Protein AF-A0A075CAA3-F1 (afdb_monomer)

Foldseek 3Di:
DDDDPDDDDPVRVVVVVVVVVVVVVVVVVVVVVLVVVVVVVPDPVSDPPPPPPPPPPPPPPCVVVPDDPDPPPPPDDD

InterPro domains:
  IPR002677 Large ribosomal subunit protein bL32 [MF_00340] (1-52)
  IPR044958 Large ribosomal subunit protein bL32, plant/cyanobacteria [PTHR36083] (1-53)

Radius of gyration: 27.89 Å; Cα contacts (8 Å, |Δi|>4): 7; chains: 1; bounding box: 48×57×56 Å

Sequence (78 aa):
MAVPKKRISSSKKRIRKNIWKGQGSGAALKAFSVAKSLSTGNSKSLQLEKNMKNKQKKPFSTSFIKRPPPFFKAKGKE

Mean predicted aligned error: 16.13 Å

Organism: NCBI:txid337410

pLDDT: mean 76.55, std 16.32, range [46.25, 97.56]

Solvent-accessible surface area (backbone atoms only — not comparable to full-atom values): 5391 Å² total; per-residue (Å²): 132,92,73,79,92,65,85,77,53,72,66,66,52,49,54,59,51,48,57,63,57,52,60,52,53,63,52,49,54,54,50,49,56,50,51,55,50,53,72,68,71,75,50,85,89,66,65,74,78,81,73,82,67,83,68,74,77,72,74,79,75,65,76,75,76,74,57,75,76,81,77,79,76,77,89,74,86,133

Secondary structure (DSSP, 8-state):
-PPPSSPPPHHHHHHHHHHHHHHHHHHHHHHHHHHHHHHTS--GGG---------------GGGTSS-----------

Structure (mmCIF, N/CA/C/O backbone):
data_AF-A0A075CAA3-F1
#
_entry.id   AF-A0A075CAA3-F1
#
loop_
_atom_site.group_PDB
_atom_site.id
_atom_site.type_symbol
_atom_site.label_atom_id
_atom_site.label_alt_id
_atom_site.label_comp_id
_atom_site.label_asym_id
_atom_site.label_entity_id
_atom_site.label_seq_id
_atom_site.pdbx_PDB_ins_code
_atom_site.Cartn_x
_atom_site.Cartn_y
_atom_site.Cartn_z
_atom_site.occupancy
_atom_site.B_iso_or_equiv
_atom_site.auth_seq_id
_atom_site.auth_comp_id
_atom_site.auth_asym_id
_atom_site.auth_atom_id
_atom_site.pdbx_PDB_model_num
ATOM 1 N N . MET A 1 1 ? -4.492 -2.064 -30.887 1.00 86.62 1 MET A N 1
ATOM 2 C CA . MET A 1 1 ? -3.924 -2.061 -29.516 1.00 86.62 1 MET A CA 1
ATOM 3 C C . MET A 1 1 ? -2.411 -2.114 -29.607 1.00 86.62 1 MET A C 1
ATOM 5 O O . MET A 1 1 ? -1.898 -2.856 -30.436 1.00 86.62 1 MET A O 1
ATOM 9 N N . ALA A 1 2 ? -1.699 -1.333 -28.795 1.00 91.75 2 ALA A N 1
ATOM 10 C CA . ALA A 1 2 ? -0.240 -1.345 -28.808 1.00 91.75 2 ALA A CA 1
ATOM 11 C C . ALA A 1 2 ? 0.295 -2.618 -28.131 1.00 91.75 2 ALA A C 1
ATOM 13 O O . ALA A 1 2 ? -0.028 -2.896 -26.975 1.00 91.75 2 ALA A O 1
ATOM 14 N N . VAL A 1 3 ? 1.113 -3.386 -28.854 1.00 96.12 3 VAL A N 1
ATOM 15 C CA . VAL A 1 3 ? 1.729 -4.622 -28.354 1.00 96.12 3 VAL A CA 1
ATOM 16 C C . VAL A 1 3 ? 3.145 -4.314 -27.859 1.00 96.12 3 VAL A C 1
ATOM 18 O O . VAL A 1 3 ? 3.922 -3.678 -28.577 1.00 96.12 3 VAL A O 1
ATOM 21 N N . PRO A 1 4 ? 3.526 -4.748 -26.645 1.00 94.81 4 PRO A N 1
ATOM 22 C CA . PRO A 1 4 ? 4.869 -4.520 -26.135 1.00 94.81 4 PRO A CA 1
ATOM 23 C C . PRO A 1 4 ? 5.904 -5.277 -26.973 1.00 94.81 4 PRO A C 1
ATOM 25 O O . PRO A 1 4 ? 5.876 -6.500 -27.073 1.00 94.81 4 PRO A O 1
ATOM 28 N N . LYS A 1 5 ? 6.872 -4.545 -27.531 1.00 96.44 5 LYS A N 1
ATOM 29 C CA . LYS A 1 5 ? 7.919 -5.112 -28.397 1.00 96.44 5 LYS A CA 1
ATOM 30 C C . LYS A 1 5 ? 8.888 -6.043 -27.658 1.00 96.44 5 LYS A C 1
ATOM 32 O O . LYS A 1 5 ? 9.481 -6.927 -28.270 1.00 96.44 5 LYS A O 1
ATOM 37 N N . LYS A 1 6 ? 9.093 -5.820 -26.355 1.00 96.69 6 LYS A N 1
ATOM 38 C CA . LYS A 1 6 ? 10.025 -6.567 -25.496 1.00 96.69 6 LYS A CA 1
ATOM 39 C C . LYS A 1 6 ? 9.430 -6.771 -24.104 1.00 96.69 6 LYS A C 1
ATOM 41 O O . LYS A 1 6 ? 8.611 -5.977 -23.640 1.00 96.69 6 LYS A O 1
ATOM 46 N N . ARG A 1 7 ? 9.888 -7.819 -23.411 1.00 94.25 7 ARG A N 1
ATOM 47 C CA . ARG A 1 7 ? 9.522 -8.067 -22.009 1.00 94.25 7 ARG A CA 1
ATOM 48 C C . ARG A 1 7 ? 10.162 -7.034 -21.083 1.00 94.25 7 ARG A C 1
ATOM 50 O O . ARG A 1 7 ? 11.297 -6.613 -21.277 1.00 94.25 7 ARG A O 1
ATOM 57 N N . ILE A 1 8 ? 9.445 -6.673 -20.028 1.00 96.06 8 ILE A N 1
ATOM 58 C CA . ILE A 1 8 ? 9.956 -5.787 -18.979 1.00 96.06 8 ILE A CA 1
ATOM 59 C C . ILE A 1 8 ? 10.959 -6.568 -18.116 1.00 96.06 8 ILE A C 1
ATOM 61 O O . ILE A 1 8 ? 10.695 -7.714 -17.741 1.00 96.06 8 ILE A O 1
ATOM 65 N N . SER A 1 9 ? 12.091 -5.943 -17.781 1.00 97.56 9 SER A N 1
ATOM 66 C CA . SER A 1 9 ? 13.091 -6.528 -16.881 1.00 97.56 9 SER A CA 1
ATOM 67 C C . SER A 1 9 ? 12.518 -6.789 -15.481 1.00 97.56 9 SER A C 1
ATOM 69 O O . SER A 1 9 ? 11.552 -6.154 -15.041 1.00 97.56 9 SER A O 1
ATOM 71 N N . SER A 1 10 ? 13.118 -7.730 -14.750 1.00 97.06 10 SER A N 1
ATOM 72 C CA . SER A 1 10 ? 12.687 -8.096 -13.393 1.00 9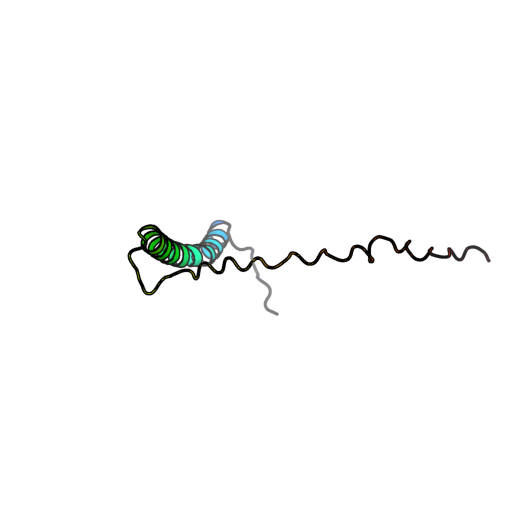7.06 10 SER A CA 1
ATOM 73 C C . SER A 1 10 ? 12.703 -6.897 -12.437 1.00 97.06 10 SER A C 1
ATOM 75 O O . SER A 1 10 ? 11.722 -6.675 -11.726 1.00 97.06 10 SER A O 1
ATOM 77 N N . SER A 1 11 ? 13.764 -6.084 -12.480 1.00 97.44 11 SER A N 1
ATOM 78 C CA . SER A 1 11 ? 13.898 -4.857 -11.683 1.00 97.44 11 SER A CA 1
ATOM 79 C C . SER A 1 11 ? 12.761 -3.869 -11.970 1.00 97.44 11 SER A C 1
ATOM 81 O O . SER A 1 11 ? 12.018 -3.483 -11.065 1.00 97.44 11 SER A O 1
ATOM 83 N N . LYS A 1 12 ? 12.508 -3.558 -13.248 1.00 96.38 12 LYS A N 1
ATOM 84 C CA . LYS A 1 12 ? 11.467 -2.596 -13.641 1.00 96.38 12 LYS A CA 1
ATOM 85 C C . LYS A 1 12 ? 10.054 -3.087 -13.302 1.00 96.38 12 LYS A C 1
ATOM 87 O O . LYS A 1 12 ? 9.192 -2.288 -12.937 1.00 96.38 12 LYS A O 1
ATOM 92 N N . LYS A 1 13 ? 9.816 -4.405 -13.344 1.00 96.44 13 LYS A N 1
ATOM 93 C CA . LYS A 1 13 ? 8.569 -5.017 -12.851 1.00 96.44 13 LYS A CA 1
ATOM 94 C C . LYS A 1 13 ? 8.415 -4.854 -11.329 1.00 96.44 13 LYS A C 1
ATOM 96 O O . LYS A 1 13 ? 7.313 -4.547 -10.877 1.00 96.44 13 LYS A O 1
ATOM 101 N N . ARG A 1 14 ? 9.482 -5.047 -10.541 1.00 97.19 14 ARG A N 1
ATOM 102 C CA . ARG A 1 14 ? 9.456 -4.901 -9.071 1.00 97.19 14 ARG A CA 1
ATOM 103 C C . ARG A 1 14 ? 9.195 -3.455 -8.640 1.00 97.19 14 ARG A C 1
ATOM 105 O O . ARG A 1 14 ? 8.323 -3.249 -7.806 1.00 97.19 14 ARG A O 1
ATOM 112 N N . ILE A 1 15 ? 9.847 -2.471 -9.264 1.00 97.00 15 ILE A N 1
ATOM 113 C CA . ILE A 1 15 ? 9.647 -1.039 -8.961 1.00 97.00 15 ILE A CA 1
ATOM 114 C C . ILE A 1 15 ? 8.173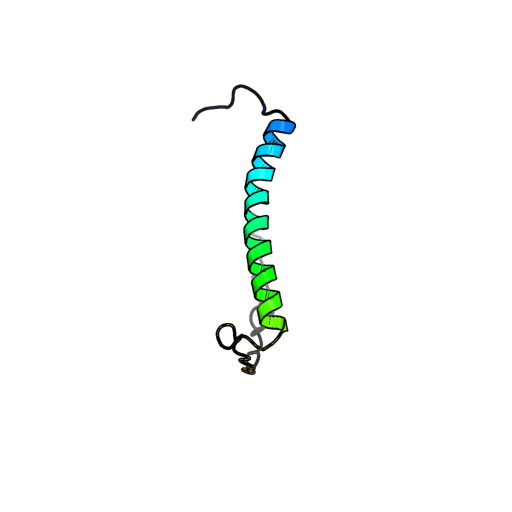 -0.638 -9.120 1.00 97.00 15 ILE A C 1
ATOM 116 O O . ILE A 1 15 ? 7.592 -0.052 -8.211 1.00 97.00 15 ILE A O 1
ATOM 120 N N . ARG A 1 16 ? 7.524 -1.038 -10.223 1.00 95.94 16 ARG A N 1
ATOM 121 C CA . ARG A 1 16 ? 6.091 -0.762 -10.448 1.00 95.94 16 ARG A CA 1
ATOM 122 C C . ARG A 1 16 ? 5.195 -1.356 -9.357 1.00 95.94 16 ARG A C 1
ATOM 124 O O . ARG A 1 16 ? 4.274 -0.693 -8.894 1.00 95.94 16 ARG A O 1
ATOM 131 N N . LYS A 1 17 ? 5.478 -2.589 -8.917 1.00 95.44 17 LYS A N 1
ATOM 132 C CA . LYS A 1 17 ? 4.744 -3.220 -7.807 1.00 95.44 17 LYS A CA 1
ATOM 133 C C . LYS A 1 17 ? 5.008 -2.521 -6.473 1.00 95.44 17 LYS A C 1
ATOM 135 O O . LYS A 1 17 ? 4.087 -2.403 -5.676 1.00 95.44 17 LYS A O 1
ATOM 140 N N . ASN A 1 18 ? 6.236 -2.068 -6.230 1.00 94.50 18 ASN A N 1
ATOM 141 C CA . ASN A 1 18 ? 6.594 -1.370 -4.998 1.00 94.50 18 ASN A CA 1
ATOM 142 C C . ASN A 1 18 ? 5.923 -0.000 -4.896 1.00 94.50 18 ASN A C 1
ATOM 144 O O . ASN A 1 18 ? 5.510 0.356 -3.804 1.00 94.50 18 ASN A O 1
ATOM 148 N N . ILE A 1 19 ? 5.732 0.719 -6.008 1.00 94.19 19 ILE A N 1
ATOM 149 C CA . ILE A 1 19 ? 4.948 1.965 -6.016 1.00 94.19 19 ILE A CA 1
ATOM 150 C C . ILE A 1 19 ? 3.507 1.692 -5.564 1.00 94.19 19 ILE A C 1
ATOM 152 O O . ILE A 1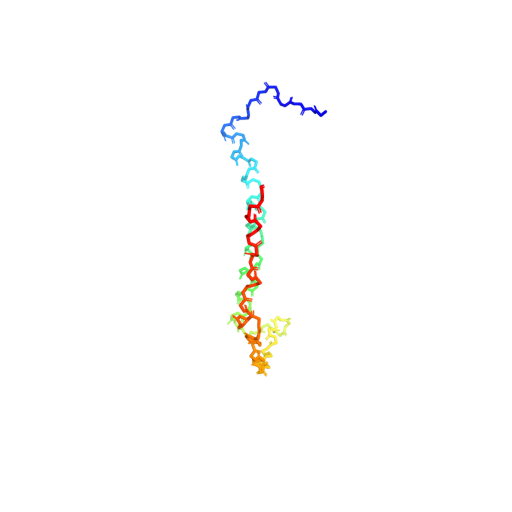 19 ? 3.010 2.371 -4.673 1.00 94.19 19 ILE A O 1
ATOM 156 N N . TRP A 1 20 ? 2.861 0.656 -6.110 1.00 92.50 20 TRP A N 1
ATOM 157 C CA . TRP A 1 20 ? 1.501 0.281 -5.704 1.00 92.50 20 TRP A CA 1
ATOM 158 C C . TRP A 1 20 ? 1.432 -0.160 -4.231 1.00 92.50 20 TRP A C 1
ATOM 160 O O . TRP A 1 20 ? 0.577 0.297 -3.482 1.00 92.50 20 TRP A O 1
ATOM 170 N N . LYS A 1 21 ? 2.383 -0.985 -3.773 1.00 88.88 21 LYS A N 1
ATOM 171 C CA . LYS A 1 21 ? 2.470 -1.416 -2.364 1.00 88.88 21 LYS A CA 1
ATOM 172 C C . LYS A 1 21 ? 2.807 -0.272 -1.401 1.00 88.88 21 LYS A C 1
ATOM 174 O O . LYS A 1 21 ? 2.340 -0.274 -0.267 1.00 88.88 21 LYS A O 1
ATOM 179 N N . GLY A 1 22 ? 3.601 0.700 -1.847 1.00 91.56 22 GLY A N 1
ATOM 180 C CA . GLY A 1 22 ? 4.016 1.864 -1.066 1.00 91.56 22 GLY A CA 1
ATOM 181 C C . GLY A 1 22 ? 2.856 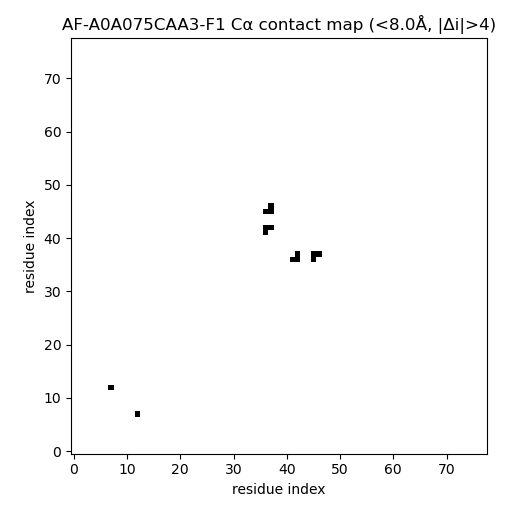2.790 -0.708 1.00 91.56 22 GLY A C 1
ATOM 182 O O . GLY A 1 22 ? 2.925 3.485 0.294 1.00 91.56 22 GLY A O 1
ATOM 183 N N . GLN A 1 23 ? 1.746 2.751 -1.446 1.00 88.94 23 GLN A N 1
ATOM 184 C CA . GLN A 1 23 ? 0.546 3.514 -1.088 1.00 88.94 23 GLN A CA 1
ATOM 185 C C . GLN A 1 23 ? -0.084 3.026 0.231 1.00 88.94 23 GLN A C 1
ATOM 187 O O . GLN A 1 23 ? -0.674 3.818 0.965 1.00 88.94 23 GLN A O 1
ATOM 192 N N . GLY A 1 24 ? 0.091 1.746 0.581 1.00 88.62 24 GLY A N 1
ATOM 193 C CA . GLY A 1 24 ? -0.426 1.176 1.828 1.00 88.62 24 GLY A CA 1
ATOM 194 C C . GLY A 1 24 ? 0.315 1.641 3.084 1.00 88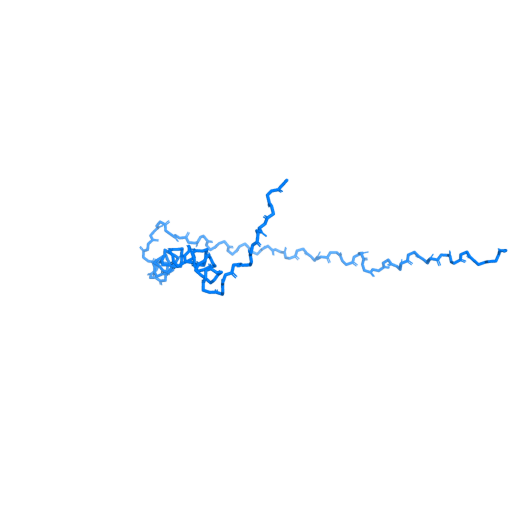.62 24 GLY A C 1
ATOM 195 O O . GLY A 1 24 ? -0.284 1.693 4.156 1.00 88.62 24 GLY A O 1
ATOM 196 N N . SER A 1 25 ? 1.591 2.031 2.978 1.00 86.56 25 SER A N 1
ATOM 197 C CA . SER A 1 25 ? 2.377 2.444 4.151 1.00 86.56 25 SER A CA 1
ATOM 198 C C . SER A 1 25 ? 1.858 3.749 4.762 1.00 86.56 25 SER A C 1
ATOM 200 O O . SER A 1 25 ? 1.744 3.855 5.982 1.00 86.56 25 SER A O 1
ATOM 202 N N . GLY A 1 26 ? 1.448 4.715 3.934 1.00 87.94 26 GLY A N 1
ATOM 203 C CA . GLY A 1 26 ? 0.844 5.963 4.408 1.00 87.94 26 GLY A CA 1
ATOM 204 C C . GLY A 1 26 ? -0.499 5.744 5.112 1.00 87.94 26 GLY A C 1
ATOM 205 O O . GLY A 1 26 ? -0.791 6.402 6.111 1.00 87.94 26 GLY A O 1
ATOM 206 N N . ALA A 1 27 ? -1.302 4.789 4.634 1.00 89.56 27 ALA A N 1
ATOM 207 C CA . ALA A 1 27 ? -2.542 4.391 5.297 1.00 89.56 27 ALA A CA 1
ATOM 208 C C . ALA A 1 27 ? -2.269 3.682 6.634 1.00 89.56 27 ALA A C 1
ATOM 210 O O . ALA A 1 27 ? -2.942 3.969 7.623 1.00 89.56 27 ALA A O 1
ATOM 211 N N . ALA A 1 28 ? -1.248 2.821 6.690 1.00 90.12 28 ALA A N 1
ATOM 212 C CA . ALA A 1 28 ? -0.857 2.117 7.909 1.00 90.12 28 ALA A CA 1
ATOM 213 C C . ALA A 1 28 ? -0.398 3.078 9.020 1.00 90.12 28 ALA A C 1
ATOM 215 O O . ALA A 1 28 ? -0.816 2.925 10.165 1.00 90.12 28 ALA A O 1
ATOM 216 N N . LEU A 1 29 ? 0.396 4.104 8.689 1.00 90.62 29 LEU A N 1
ATOM 217 C CA . LEU A 1 29 ? 0.834 5.113 9.664 1.00 90.62 29 LEU A CA 1
ATOM 218 C C . LEU A 1 29 ? -0.346 5.903 10.247 1.00 90.62 29 LEU A C 1
ATOM 220 O O . LEU A 1 29 ? -0.433 6.089 11.462 1.00 90.62 29 LEU A O 1
ATOM 224 N N . LYS A 1 30 ? -1.289 6.318 9.392 1.00 89.81 30 LYS A N 1
ATOM 225 C CA . LYS A 1 30 ? -2.516 7.004 9.825 1.00 89.81 30 LYS A CA 1
ATOM 226 C C . LYS A 1 30 ? -3.374 6.098 10.712 1.00 89.81 30 LYS A C 1
ATOM 228 O O . LYS A 1 30 ? -3.797 6.523 11.782 1.00 89.81 30 LYS A O 1
ATOM 233 N N . ALA A 1 31 ? -3.573 4.842 10.315 1.00 91.12 31 ALA A N 1
ATOM 234 C CA . ALA A 1 31 ? -4.331 3.865 11.094 1.00 91.12 31 ALA A CA 1
ATOM 235 C C . ALA A 1 31 ? -3.685 3.572 12.459 1.00 91.12 31 ALA A C 1
ATOM 237 O O . ALA A 1 31 ? -4.389 3.485 13.462 1.00 91.12 31 ALA A O 1
ATOM 238 N N . PHE A 1 32 ? -2.354 3.474 12.520 1.00 90.25 32 PHE A N 1
ATOM 239 C CA . PHE A 1 32 ? -1.620 3.270 13.769 1.00 90.25 32 PHE A CA 1
ATOM 240 C C . PHE A 1 32 ? -1.776 4.455 14.731 1.00 90.25 32 PHE A C 1
ATOM 242 O O . PHE A 1 32 ? -2.054 4.253 15.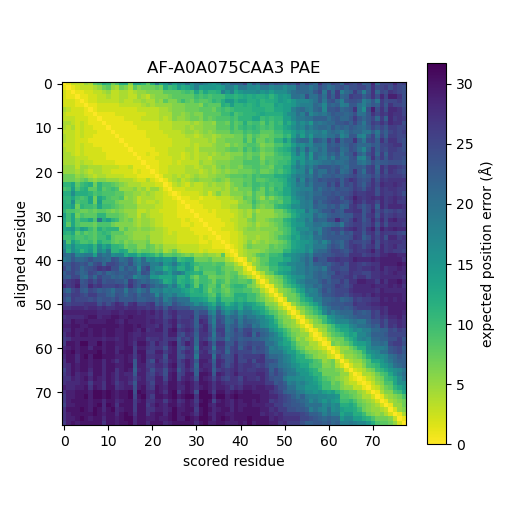914 1.00 90.25 32 PHE A O 1
ATOM 249 N N . SER A 1 33 ? -1.654 5.688 14.226 1.00 89.56 33 SER A N 1
ATOM 250 C CA . SER A 1 33 ? -1.8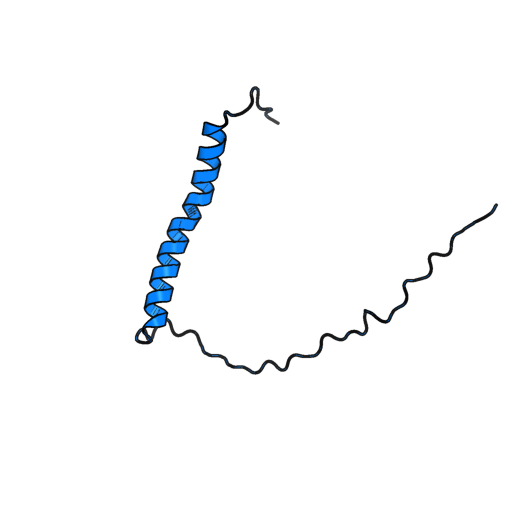85 6.905 15.016 1.00 89.56 33 SER A CA 1
ATOM 251 C C . SER A 1 33 ? -3.304 6.938 15.601 1.00 89.56 33 SER A C 1
ATOM 253 O O . SER A 1 33 ? -3.478 7.178 16.798 1.00 89.56 33 SER A O 1
ATOM 255 N N . VAL A 1 34 ? -4.308 6.591 14.790 1.00 87.38 34 VAL A N 1
ATOM 256 C CA . VAL A 1 34 ? -5.700 6.470 15.242 1.00 87.38 34 VAL A CA 1
ATOM 257 C C . VAL A 1 34 ? -5.841 5.383 16.311 1.00 87.38 34 VAL A C 1
ATOM 259 O O . VAL A 1 34 ? -6.393 5.651 17.374 1.00 87.38 34 VAL A O 1
ATOM 262 N N . ALA A 1 35 ? -5.292 4.185 16.096 1.00 88.94 35 ALA A N 1
ATOM 263 C CA . ALA A 1 35 ? -5.370 3.081 17.055 1.00 88.94 35 ALA A CA 1
ATOM 264 C C . ALA A 1 35 ? -4.753 3.434 18.418 1.00 88.94 35 ALA A C 1
ATOM 266 O O . ALA A 1 35 ? -5.318 3.107 19.462 1.00 88.94 35 ALA A O 1
ATOM 267 N N . LYS A 1 36 ? -3.622 4.148 18.424 1.00 87.81 36 LYS A N 1
ATOM 268 C CA . LYS A 1 36 ? -3.009 4.660 19.656 1.00 87.81 36 LYS A CA 1
ATOM 269 C C . LYS A 1 36 ? -3.920 5.645 20.386 1.00 87.81 36 LYS A C 1
ATOM 271 O O . LYS A 1 36 ? -4.069 5.519 21.596 1.00 87.81 36 LYS A O 1
ATOM 276 N N . SER A 1 37 ? -4.544 6.573 19.660 1.00 85.19 37 SER A N 1
ATOM 277 C CA . SER A 1 37 ? -5.490 7.543 20.231 1.00 85.19 37 SER A CA 1
ATOM 278 C C . SER A 1 37 ? -6.750 6.879 20.799 1.00 85.19 37 SER A C 1
ATOM 280 O O . SER A 1 37 ? -7.268 7.313 21.826 1.00 85.19 37 SER A O 1
ATOM 282 N N . LEU A 1 38 ? -7.217 5.800 20.165 1.00 83.75 38 LEU A N 1
ATOM 283 C CA . LEU A 1 38 ? -8.325 4.982 20.662 1.00 83.75 38 LEU A CA 1
ATOM 284 C C . LEU A 1 38 ? -7.948 4.208 21.934 1.00 83.75 38 LEU A C 1
ATOM 286 O O . LEU A 1 38 ? -8.755 4.109 22.856 1.00 83.75 38 LEU A O 1
ATOM 290 N N . SER A 1 39 ? -6.725 3.672 22.002 1.00 80.06 39 SER A N 1
ATOM 291 C CA . SER A 1 39 ? -6.261 2.850 23.127 1.00 80.06 39 SER A CA 1
ATOM 292 C C . SER A 1 39 ? -6.175 3.613 24.448 1.00 80.06 39 SER A C 1
ATOM 294 O O . SER A 1 39 ? -6.318 2.998 25.501 1.00 80.06 39 SER A O 1
ATOM 296 N N . THR A 1 40 ? -5.907 4.918 24.418 1.00 80.00 40 THR A N 1
ATOM 297 C CA . THR A 1 40 ? -5.795 5.743 25.628 1.00 80.00 40 THR A CA 1
ATOM 298 C C . THR A 1 40 ? -7.142 6.192 26.187 1.00 80.00 40 THR A C 1
ATOM 300 O O . THR A 1 40 ? -7.163 6.721 27.288 1.00 80.00 40 THR A O 1
ATOM 303 N N . GLY A 1 41 ? -8.260 6.012 25.471 1.00 69.06 41 GLY A N 1
ATOM 304 C CA . GLY A 1 41 ? -9.611 6.310 25.977 1.00 69.06 41 GLY A CA 1
ATOM 305 C C . GLY A 1 41 ? -9.918 7.792 26.253 1.00 69.06 41 GLY A C 1
ATOM 306 O O . GLY A 1 41 ? -11.037 8.121 26.637 1.00 69.06 41 GLY A O 1
ATOM 307 N N . ASN A 1 42 ? -8.956 8.690 26.026 1.00 70.12 42 ASN A N 1
ATOM 308 C CA . ASN A 1 42 ? -9.037 10.105 26.401 1.00 70.12 42 ASN A CA 1
ATOM 309 C C . ASN A 1 42 ? -9.572 11.009 25.272 1.00 70.12 42 ASN A C 1
ATOM 311 O O . ASN A 1 42 ? -9.875 12.181 25.504 1.00 70.12 42 ASN A O 1
ATOM 315 N N . SER A 1 43 ? -9.689 10.500 24.041 1.00 68.75 43 SER A N 1
ATOM 316 C CA . SER A 1 43 ? -10.15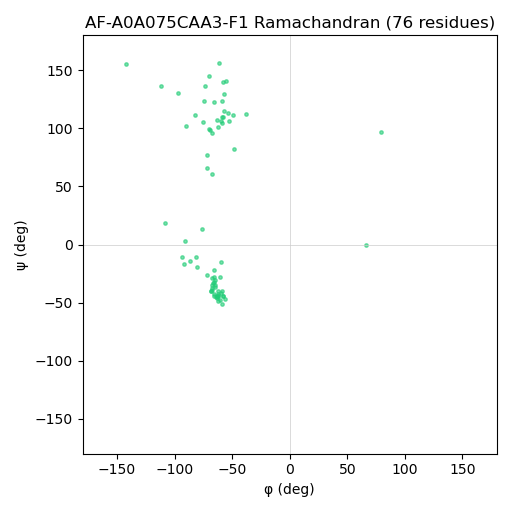1 11.264 22.877 1.00 68.75 43 SER A CA 1
ATOM 317 C C . SER A 1 43 ? -11.678 11.181 22.721 1.00 68.75 43 SER A C 1
ATOM 319 O O . SER A 1 43 ? -12.234 10.204 22.226 1.00 68.75 43 SER A O 1
ATOM 321 N N . LYS A 1 44 ? -12.383 12.248 23.129 1.00 64.44 44 LYS A N 1
ATOM 322 C CA . LYS A 1 44 ? -13.859 12.350 23.061 1.00 64.44 44 LYS A CA 1
ATOM 323 C C . LYS A 1 44 ? -14.423 12.250 21.632 1.00 64.44 44 LYS A C 1
ATOM 325 O O . LYS A 1 44 ? -15.548 11.805 21.459 1.00 64.44 44 LYS A O 1
ATOM 330 N N . SER A 1 45 ? -13.656 12.647 20.615 1.00 70.12 45 SER A N 1
ATOM 331 C CA . SER A 1 45 ? -14.093 12.694 19.210 1.00 70.12 45 SER A CA 1
ATOM 332 C C . SER A 1 45 ? -13.928 11.382 18.437 1.00 70.12 45 SER A C 1
ATOM 334 O O . SER A 1 45 ? -14.491 11.249 17.355 1.00 70.12 45 SER A O 1
ATOM 336 N N . LEU A 1 46 ? -13.164 10.417 18.959 1.00 65.88 46 LEU A N 1
ATOM 337 C CA . LEU A 1 46 ? -12.875 9.146 18.282 1.00 65.88 46 LEU A CA 1
ATOM 338 C C . LEU A 1 46 ? -13.591 7.961 18.938 1.00 65.88 46 LEU A C 1
ATOM 340 O O . LEU A 1 46 ? -13.210 6.815 18.730 1.00 65.88 46 LEU A O 1
ATOM 344 N N . GLN A 1 47 ? -14.634 8.210 19.730 1.00 64.31 47 GLN A N 1
ATOM 345 C CA . GLN A 1 47 ? -15.394 7.145 20.374 1.00 64.31 47 GLN A CA 1
ATOM 346 C C . GLN A 1 47 ? -15.965 6.177 19.329 1.00 64.31 47 GLN A C 1
ATOM 348 O O . GLN A 1 47 ? -16.895 6.495 18.592 1.00 64.31 47 GLN A O 1
ATOM 353 N N . LEU A 1 48 ? -15.414 4.959 19.294 1.00 64.56 48 LEU A N 1
ATOM 354 C CA . LEU A 1 48 ? -16.088 3.818 18.694 1.00 64.56 48 LEU A CA 1
ATOM 355 C C . LEU A 1 48 ? -17.345 3.584 19.525 1.00 64.56 48 LEU A C 1
ATOM 357 O O . LEU A 1 48 ? -17.260 3.159 20.679 1.00 64.56 48 LEU A O 1
ATOM 361 N N . GLU A 1 49 ? -18.498 3.916 18.956 1.00 63.75 49 GLU A N 1
ATOM 362 C CA . GLU A 1 49 ? -19.796 3.643 19.553 1.00 63.75 49 GLU A CA 1
ATOM 363 C C . GLU A 1 49 ? -19.834 2.144 19.896 1.00 63.75 49 GLU A C 1
ATOM 365 O O . GLU A 1 49 ? -19.892 1.287 19.008 1.00 63.75 49 GLU A O 1
ATOM 370 N N . LYS A 1 50 ? -19.733 1.797 21.188 1.00 60.72 50 LYS A N 1
ATOM 371 C CA . LYS A 1 50 ? -19.898 0.422 21.677 1.00 60.72 50 LYS A CA 1
ATOM 372 C C . LYS A 1 50 ? -21.378 0.068 21.581 1.00 60.72 50 LYS A C 1
ATOM 374 O O . LYS A 1 50 ? -22.053 -0.139 22.583 1.00 60.72 50 LYS A O 1
ATOM 379 N N . ASN A 1 51 ? -21.897 -0.004 20.361 1.00 53.06 51 ASN A N 1
ATOM 380 C CA . ASN A 1 51 ? -23.196 -0.580 20.082 1.00 53.06 51 ASN A CA 1
ATOM 381 C C . ASN A 1 51 ? -23.068 -2.097 20.254 1.00 53.06 51 ASN A C 1
ATOM 383 O O . ASN A 1 51 ? -23.038 -2.860 19.288 1.00 53.06 51 ASN A O 1
ATOM 387 N N . MET A 1 52 ? -23.040 -2.548 21.509 1.00 54.28 52 MET A N 1
ATOM 388 C CA . MET A 1 52 ? -23.469 -3.892 21.878 1.00 54.28 52 MET A CA 1
ATOM 389 C C . MET A 1 52 ? -24.982 -4.005 21.655 1.00 54.28 52 MET A C 1
ATOM 391 O O . MET A 1 52 ? -25.764 -4.255 22.566 1.00 54.28 52 MET A O 1
ATOM 395 N N . LYS A 1 53 ? -25.426 -3.820 20.411 1.00 51.75 53 LYS A N 1
ATOM 396 C CA . LYS A 1 53 ? -26.725 -4.326 20.002 1.00 51.75 53 LYS A CA 1
ATOM 397 C C . LYS A 1 53 ? -26.501 -5.815 19.832 1.00 51.75 53 LYS A C 1
ATOM 399 O O . LYS A 1 53 ? -25.877 -6.236 18.858 1.00 51.75 53 LYS A O 1
ATOM 404 N N . ASN A 1 54 ? -26.995 -6.592 20.793 1.00 56.31 54 ASN A N 1
ATOM 405 C CA . ASN A 1 54 ? -27.414 -7.970 20.580 1.00 56.31 54 ASN A CA 1
ATOM 406 C C . ASN A 1 54 ? -28.305 -7.992 19.328 1.00 56.31 54 ASN A C 1
ATOM 408 O O . ASN A 1 54 ? -29.531 -7.941 19.408 1.00 56.31 54 ASN A O 1
ATOM 412 N N . LYS A 1 55 ? -27.698 -8.023 18.139 1.00 54.25 55 LYS A N 1
ATOM 413 C CA . LYS A 1 55 ? -28.379 -8.463 16.935 1.00 54.25 55 LYS A CA 1
ATOM 414 C C . LYS A 1 55 ? -28.590 -9.933 17.200 1.00 54.25 55 LYS A C 1
ATOM 416 O O . LYS A 1 55 ? -27.664 -10.724 17.034 1.00 54.25 55 LYS A O 1
ATOM 421 N N . GLN A 1 56 ? -29.782 -10.261 17.696 1.00 58.66 56 GLN A N 1
ATOM 422 C CA . GLN A 1 56 ? -30.305 -11.614 17.670 1.00 58.66 56 GLN A CA 1
ATOM 423 C C . GLN A 1 56 ? -29.876 -12.199 16.328 1.00 58.66 56 GLN A C 1
ATOM 425 O O . GLN A 1 56 ? -30.249 -11.675 15.272 1.00 58.66 56 GLN A O 1
ATOM 430 N N . LYS A 1 57 ? -28.983 -13.190 16.359 1.00 56.41 57 LYS A N 1
ATOM 431 C CA . LYS A 1 57 ? -28.599 -13.897 15.149 1.00 56.41 57 LYS A CA 1
ATOM 432 C C . LYS A 1 57 ? -29.886 -14.543 14.668 1.00 56.41 57 LYS A C 1
ATOM 434 O O . LYS A 1 57 ? -30.312 -15.538 15.244 1.00 56.41 57 LYS A O 1
ATOM 439 N N . LYS A 1 58 ? -30.547 -13.955 13.666 1.00 60.31 58 LYS A N 1
ATOM 440 C CA . LYS A 1 58 ? -31.599 -14.687 12.971 1.00 60.31 58 LYS A CA 1
ATOM 441 C C . LYS A 1 58 ? -30.910 -15.933 12.422 1.00 60.31 58 LYS A C 1
ATOM 443 O O . LYS A 1 58 ? -29.883 -15.776 11.752 1.00 60.31 58 LYS A O 1
ATOM 448 N N . PRO A 1 59 ? -31.377 -17.145 12.757 1.00 61.00 59 PRO A N 1
ATOM 449 C CA . PRO A 1 59 ? -30.773 -18.335 12.198 1.00 61.00 59 PRO A CA 1
ATOM 450 C C . PRO A 1 59 ? -30.864 -18.209 10.679 1.00 61.00 59 PRO A C 1
ATOM 452 O O . PRO A 1 59 ? -31.923 -17.881 10.139 1.00 61.00 59 PRO A O 1
ATOM 455 N N . PHE A 1 60 ? -29.739 -18.418 9.994 1.00 60.44 60 PHE A N 1
ATOM 456 C CA . PHE A 1 60 ? -29.770 -18.661 8.560 1.00 60.44 60 PHE A CA 1
ATOM 457 C C . PHE A 1 60 ? -30.748 -19.816 8.349 1.00 60.44 60 PHE A C 1
ATOM 459 O O . PHE A 1 60 ? -30.511 -20.922 8.830 1.00 60.44 60 PHE A O 1
ATOM 466 N N . SER A 1 61 ? -31.879 -19.544 7.698 1.00 60.31 61 SER A N 1
ATOM 467 C CA . SER A 1 61 ? -32.830 -20.586 7.336 1.00 60.31 61 SER A CA 1
ATOM 468 C C . SER A 1 61 ? -32.108 -21.593 6.446 1.00 60.31 61 SER A C 1
ATOM 470 O O . SER A 1 61 ? -31.780 -21.302 5.296 1.00 60.31 61 SER A O 1
ATOM 472 N N . THR A 1 62 ? -31.857 -22.790 6.970 1.00 63.31 62 THR A N 1
ATOM 473 C CA . THR A 1 62 ? -31.228 -23.905 6.246 1.00 63.31 62 THR A CA 1
ATOM 474 C C . THR A 1 62 ? -32.195 -24.599 5.279 1.00 63.31 62 THR A C 1
ATOM 476 O O . THR A 1 62 ? -31.879 -25.658 4.735 1.00 63.31 62 THR A O 1
ATOM 479 N N . SER A 1 63 ? -33.355 -23.996 4.988 1.00 58.72 63 SER A N 1
ATOM 480 C CA . SER A 1 63 ? -34.365 -24.522 4.058 1.00 58.72 63 SER A CA 1
ATOM 481 C C . SER A 1 63 ? -33.855 -24.715 2.622 1.00 58.72 63 SER A C 1
ATOM 483 O O . SER A 1 63 ? -34.493 -25.416 1.841 1.00 58.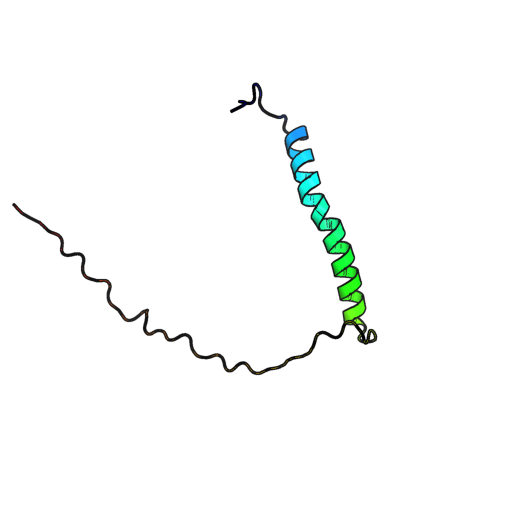72 63 SER A O 1
ATOM 485 N N . PHE A 1 64 ? -32.704 -24.132 2.272 1.00 59.69 64 PHE A N 1
ATOM 486 C CA . PHE A 1 64 ? -32.046 -24.330 0.977 1.00 59.69 64 PHE A CA 1
ATOM 487 C C . PHE A 1 64 ? -31.226 -25.625 0.871 1.00 59.69 64 PHE A C 1
ATOM 489 O O . PHE A 1 64 ? -30.983 -26.081 -0.239 1.00 59.69 64 PHE A O 1
ATOM 496 N N . ILE A 1 65 ? -30.839 -26.253 1.986 1.00 59.56 65 ILE A N 1
ATOM 497 C CA . ILE A 1 65 ? -29.942 -27.427 1.982 1.00 59.56 65 ILE A CA 1
ATOM 498 C C . ILE A 1 65 ? -30.732 -28.751 1.922 1.00 59.56 65 ILE A C 1
ATOM 500 O O . ILE A 1 65 ? -30.189 -29.783 1.549 1.00 59.56 65 ILE A O 1
ATOM 504 N N . LYS A 1 66 ? -32.040 -28.735 2.220 1.00 60.19 66 LYS A N 1
ATOM 505 C CA . LYS A 1 66 ? -32.908 -29.931 2.168 1.00 60.19 66 LYS A CA 1
ATOM 506 C C . LYS A 1 66 ? -33.606 -30.170 0.824 1.00 60.19 66 LYS A C 1
ATOM 508 O O . LYS A 1 66 ? -34.403 -31.098 0.730 1.00 60.19 66 LYS A O 1
ATOM 513 N N . ARG A 1 67 ? -33.359 -29.358 -0.209 1.00 60.88 67 ARG A N 1
ATOM 514 C CA . ARG A 1 67 ? -33.905 -29.646 -1.544 1.00 60.88 67 ARG A CA 1
ATOM 515 C C . ARG A 1 67 ? -32.987 -30.662 -2.227 1.00 60.88 67 ARG A C 1
ATOM 517 O O . ARG A 1 67 ? -31.851 -30.294 -2.522 1.00 60.88 67 ARG A O 1
ATOM 524 N N . PRO A 1 68 ? -33.425 -31.915 -2.461 1.00 70.00 68 PRO A N 1
ATOM 525 C CA . PRO A 1 68 ? -32.646 -32.823 -3.288 1.00 70.00 68 PRO A CA 1
ATOM 526 C C . PRO A 1 68 ? -32.459 -32.174 -4.669 1.00 70.00 68 PRO A C 1
ATOM 528 O O . PRO A 1 68 ? -33.390 -31.524 -5.161 1.00 70.00 68 PRO A O 1
ATOM 531 N N . PRO A 1 69 ? -31.267 -32.287 -5.280 1.00 71.25 69 PRO A N 1
ATOM 532 C CA . PRO A 1 69 ? -31.048 -31.757 -6.616 1.00 71.25 69 PRO A CA 1
ATOM 533 C C . PRO A 1 69 ? -32.094 -32.357 -7.566 1.00 71.25 69 PRO A C 1
ATOM 535 O O . PRO A 1 69 ? -32.422 -33.540 -7.428 1.00 71.25 69 PRO A O 1
ATOM 538 N N . PRO A 1 70 ? -32.649 -31.575 -8.510 1.00 67.69 70 PRO A N 1
ATOM 539 C CA . PRO A 1 70 ? -33.536 -32.129 -9.519 1.00 67.69 70 PRO A CA 1
ATOM 540 C C . PRO A 1 70 ? -32.761 -33.221 -10.252 1.00 67.69 70 PRO A C 1
ATOM 542 O O . PRO A 1 70 ? -31.735 -32.946 -10.873 1.00 67.69 70 PRO A O 1
ATOM 545 N N . PHE A 1 71 ? -33.219 -34.466 -10.103 1.00 67.38 71 PHE A N 1
ATOM 546 C CA . PHE A 1 71 ? -32.657 -35.621 -10.785 1.00 67.38 71 PHE A CA 1
ATOM 547 C C . PHE A 1 71 ? -32.533 -35.279 -12.271 1.00 67.38 71 PHE A C 1
ATOM 549 O O . PHE A 1 71 ? -33.539 -35.099 -12.960 1.00 67.38 71 PHE A O 1
ATOM 556 N N . PHE A 1 72 ? -31.295 -35.151 -12.752 1.00 63.06 72 PHE A N 1
ATOM 557 C CA . PHE A 1 72 ? -31.008 -35.051 -14.174 1.00 63.06 72 PHE A CA 1
ATOM 558 C C . PHE A 1 72 ? -31.556 -36.325 -14.813 1.00 63.06 72 PHE A C 1
ATOM 560 O O . PHE A 1 72 ? -31.008 -37.414 -14.642 1.00 63.06 72 PHE A O 1
ATOM 567 N N . LYS A 1 73 ? -32.691 -36.203 -15.500 1.00 60.47 73 LYS A N 1
ATOM 568 C CA . LYS A 1 73 ? -33.278 -37.296 -16.262 1.00 60.47 73 LYS A CA 1
ATOM 569 C C . LYS A 1 73 ? -32.345 -37.528 -17.447 1.00 60.47 73 LYS A C 1
ATOM 571 O O . LYS A 1 73 ? -32.365 -36.768 -18.411 1.00 60.47 73 LYS A O 1
ATOM 576 N N . ALA A 1 74 ? -31.470 -38.524 -17.333 1.00 58.28 74 ALA A N 1
ATOM 577 C CA . ALA A 1 74 ? -30.659 -38.986 -18.445 1.00 58.28 74 ALA A CA 1
ATOM 578 C C . ALA A 1 74 ? -31.615 -39.446 -19.554 1.00 58.28 74 ALA A C 1
ATOM 580 O O . ALA A 1 74 ? -32.277 -40.476 -19.426 1.00 58.28 74 ALA A O 1
ATOM 581 N N . LYS A 1 75 ? -31.733 -38.655 -20.624 1.00 52.56 75 LYS A N 1
ATOM 582 C CA . LYS A 1 75 ? -32.289 -39.144 -21.883 1.00 52.56 75 LYS A CA 1
ATOM 583 C C . LYS A 1 75 ? -31.265 -40.112 -22.462 1.00 52.56 75 LYS A C 1
ATOM 585 O O . LYS A 1 75 ? -30.261 -39.693 -23.025 1.00 52.56 75 LYS A O 1
ATOM 590 N N . GLY A 1 76 ? -31.514 -41.396 -22.257 1.00 54.97 76 GLY A N 1
ATOM 591 C CA . GLY A 1 76 ? -30.864 -42.474 -22.976 1.00 54.97 76 GLY A CA 1
ATOM 592 C C . GLY A 1 76 ? -31.880 -43.166 -23.875 1.00 54.97 76 GLY A C 1
ATOM 593 O O . GLY A 1 76 ? -32.967 -43.496 -23.404 1.00 54.97 76 GLY A O 1
ATOM 594 N N . LYS A 1 77 ? -31.428 -43.431 -25.105 1.00 46.25 77 LYS A N 1
ATOM 595 C CA . LYS A 1 77 ? -31.956 -44.360 -26.114 1.00 46.25 77 LYS A CA 1
ATOM 596 C C . LYS A 1 77 ? -33.161 -43.865 -26.914 1.00 46.25 77 LYS A C 1
ATOM 598 O O . LYS A 1 77 ? -34.290 -43.962 -26.453 1.00 46.25 77 LYS A O 1
ATOM 603 N N . GLU A 1 78 ? -32.879 -43.337 -28.102 1.00 46.88 78 GLU A N 1
ATOM 604 C CA . GLU A 1 78 ? -32.883 -44.109 -29.360 1.00 46.88 78 GLU A CA 1
ATOM 605 C C . GLU A 1 78 ? -31.611 -43.774 -30.147 1.00 46.88 78 GLU A C 1
ATOM 607 O O . GLU A 1 78 ? -31.117 -42.634 -29.964 1.00 46.88 78 GLU A O 1
#